Protein AF-A0A0P7ZJ75-F1 (afdb_monomer)

Mean predicted aligned error: 6.71 Å

Structure (mmCIF, N/CA/C/O backbone):
data_AF-A0A0P7ZJ75-F1
#
_entry.id   AF-A0A0P7ZJ75-F1
#
loop_
_atom_site.group_PDB
_atom_site.id
_atom_site.type_symbol
_atom_site.label_atom_id
_atom_site.label_alt_id
_atom_site.label_comp_id
_atom_site.label_asym_id
_atom_site.label_entity_id
_atom_site.label_seq_id
_atom_site.pdbx_PDB_ins_code
_atom_site.Cartn_x
_atom_site.Cartn_y
_atom_site.Cartn_z
_atom_site.occupancy
_atom_site.B_iso_or_equiv
_atom_site.auth_seq_id
_atom_site.auth_comp_id
_atom_site.auth_asym_id
_atom_site.auth_atom_id
_atom_site.pdbx_PDB_model_num
ATOM 1 N N . ALA A 1 1 ? 8.942 -0.998 -24.758 1.00 63.78 1 ALA A N 1
ATOM 2 C CA . ALA A 1 1 ? 9.409 -2.078 -23.864 1.00 63.78 1 ALA A CA 1
ATOM 3 C C . ALA A 1 1 ? 8.551 -2.029 -22.607 1.00 63.78 1 ALA A C 1
ATOM 5 O O . ALA A 1 1 ? 8.290 -0.925 -22.158 1.00 63.78 1 ALA A O 1
ATOM 6 N N . SER A 1 2 ? 8.063 -3.164 -22.107 1.00 73.56 2 SER A N 1
ATOM 7 C CA . SER A 1 2 ? 7.273 -3.247 -20.864 1.00 73.56 2 SER A CA 1
ATOM 8 C C . SER A 1 2 ? 8.121 -3.931 -19.794 1.00 73.56 2 SER A C 1
ATOM 10 O O . SER A 1 2 ? 8.915 -4.816 -20.142 1.00 73.56 2 SER A O 1
ATOM 12 N N . ILE A 1 3 ? 8.002 -3.488 -18.538 1.00 82.69 3 ILE A N 1
ATOM 13 C CA . ILE A 1 3 ? 8.723 -4.088 -17.418 1.00 82.69 3 ILE A CA 1
ATOM 14 C C . ILE A 1 3 ? 8.201 -5.512 -17.212 1.00 82.69 3 ILE A C 1
ATOM 16 O O . ILE A 1 3 ? 7.007 -5.739 -17.039 1.00 82.69 3 ILE A O 1
ATOM 20 N N . LYS A 1 4 ? 9.100 -6.503 -17.235 1.00 83.12 4 LYS A N 1
ATOM 21 C CA . LYS A 1 4 ? 8.699 -7.917 -17.114 1.00 83.12 4 LYS A CA 1
ATOM 22 C C . LYS A 1 4 ? 8.463 -8.362 -15.670 1.00 83.12 4 LYS A C 1
ATOM 24 O O . LYS A 1 4 ? 7.933 -9.447 -15.451 1.00 83.12 4 LYS A O 1
ATOM 29 N N . GLY A 1 5 ? 8.862 -7.555 -14.689 1.00 81.25 5 GLY A N 1
ATOM 30 C CA . GLY A 1 5 ? 8.661 -7.855 -13.277 1.00 81.25 5 GLY A CA 1
ATOM 31 C C . GLY A 1 5 ? 9.257 -6.807 -12.343 1.00 81.25 5 GLY A C 1
ATOM 32 O O . GLY A 1 5 ? 10.016 -5.936 -12.756 1.00 81.25 5 GLY A O 1
ATOM 33 N N . ILE A 1 6 ? 8.937 -6.925 -11.054 1.00 82.56 6 ILE A N 1
ATOM 34 C CA . ILE A 1 6 ? 9.322 -5.944 -10.030 1.00 82.56 6 ILE A CA 1
ATOM 35 C C . ILE A 1 6 ? 10.845 -5.831 -9.823 1.00 82.56 6 ILE A C 1
ATOM 37 O O . ILE A 1 6 ? 11.321 -4.827 -9.310 1.00 82.56 6 ILE A O 1
ATOM 41 N N . PHE A 1 7 ? 11.620 -6.827 -10.259 1.00 82.06 7 PHE A N 1
ATOM 42 C CA . PHE A 1 7 ? 13.086 -6.831 -10.188 1.00 82.06 7 PHE A CA 1
ATOM 43 C C . PHE A 1 7 ? 13.763 -6.569 -11.541 1.00 82.06 7 PHE A C 1
ATOM 45 O O . PHE A 1 7 ? 14.942 -6.875 -11.710 1.00 82.06 7 PHE A O 1
ATOM 52 N N . ASP A 1 8 ? 13.041 -6.040 -12.532 1.00 81.75 8 ASP A N 1
ATOM 53 C CA . ASP A 1 8 ? 13.641 -5.695 -13.820 1.00 81.75 8 ASP A CA 1
ATOM 54 C C . ASP A 1 8 ? 14.510 -4.434 -13.691 1.00 81.75 8 ASP A C 1
ATOM 56 O O . ASP A 1 8 ? 14.033 -3.301 -13.744 1.00 81.75 8 ASP A O 1
ATOM 60 N N . THR A 1 9 ? 15.814 -4.632 -13.509 1.00 81.44 9 THR A N 1
ATOM 61 C CA . THR A 1 9 ? 16.799 -3.556 -13.308 1.00 81.44 9 THR A CA 1
ATOM 62 C C . THR A 1 9 ? 17.178 -2.818 -14.592 1.00 81.44 9 THR A C 1
ATOM 64 O O . THR A 1 9 ? 17.980 -1.888 -14.556 1.00 81.44 9 THR A O 1
ATOM 67 N N . ARG A 1 10 ? 16.616 -3.215 -15.742 1.00 86.19 10 ARG A N 1
ATOM 68 C CA . ARG A 1 10 ? 16.879 -2.577 -17.045 1.00 86.19 10 ARG A CA 1
ATOM 69 C C . ARG A 1 10 ? 16.179 -1.229 -17.202 1.00 86.19 10 ARG A C 1
ATOM 71 O O . ARG A 1 10 ? 16.461 -0.513 -18.160 1.00 86.19 10 ARG A O 1
ATOM 78 N N . PHE A 1 11 ? 15.256 -0.908 -16.301 1.00 84.44 11 PHE A N 1
ATOM 79 C CA . PHE A 1 11 ? 14.458 0.310 -16.330 1.00 84.44 11 PHE A CA 1
ATOM 80 C C . PHE A 1 11 ? 14.866 1.251 -15.203 1.00 84.44 11 PHE A C 1
ATOM 82 O O . PHE A 1 11 ? 15.347 0.836 -14.149 1.00 84.44 11 PHE A O 1
ATOM 89 N N . THR A 1 12 ? 14.674 2.547 -15.433 1.00 87.75 12 THR A N 1
ATOM 90 C CA . THR A 1 12 ? 14.964 3.558 -14.412 1.00 87.75 12 THR A CA 1
ATOM 91 C C . THR A 1 12 ? 14.002 3.430 -13.232 1.00 87.75 12 THR A C 1
ATOM 93 O O . THR A 1 12 ? 12.843 3.047 -13.404 1.00 87.75 12 THR A O 1
ATOM 96 N N . LEU A 1 13 ? 14.454 3.829 -12.037 1.00 85.38 13 LEU A N 1
ATOM 97 C CA . LEU A 1 13 ? 13.609 3.846 -10.837 1.00 85.38 13 LEU A CA 1
ATOM 98 C C . LEU A 1 13 ? 12.320 4.644 -11.060 1.00 85.38 13 LEU A C 1
ATOM 100 O O . LEU A 1 13 ? 11.261 4.226 -10.613 1.00 85.38 13 LEU A O 1
ATOM 104 N N . PHE A 1 14 ? 12.386 5.752 -11.801 1.00 88.38 14 PHE A N 1
ATOM 105 C CA . PHE A 1 14 ? 11.211 6.560 -12.124 1.00 88.38 14 PHE A CA 1
ATOM 106 C C . PHE A 1 14 ? 10.170 5.792 -12.957 1.00 88.38 14 PHE A C 1
ATOM 108 O O . PHE A 1 14 ? 8.982 5.830 -12.645 1.00 88.38 14 PHE A O 1
ATOM 115 N N . GLN A 1 15 ? 10.606 5.054 -13.984 1.00 88.31 15 GLN A N 1
ATOM 116 C CA . GLN A 1 15 ? 9.718 4.223 -14.807 1.00 88.31 15 GLN A CA 1
ATOM 117 C C . GLN A 1 15 ? 9.112 3.076 -13.997 1.00 88.31 15 GLN A C 1
ATOM 119 O O . GLN A 1 15 ? 7.913 2.831 -14.081 1.00 88.31 15 GLN A O 1
ATOM 124 N N . TRP A 1 16 ? 9.926 2.428 -13.164 1.00 90.12 16 TRP A N 1
ATOM 125 C CA . TRP A 1 16 ? 9.468 1.389 -12.250 1.00 90.12 16 TRP A CA 1
ATOM 126 C C . TRP A 1 16 ? 8.413 1.920 -11.271 1.00 90.12 16 TRP A C 1
ATOM 128 O O . TRP A 1 16 ? 7.351 1.319 -11.123 1.00 90.12 16 TRP A O 1
ATOM 138 N N . PHE A 1 17 ? 8.652 3.085 -10.658 1.00 88.56 17 PHE A N 1
ATOM 139 C CA . PHE A 1 17 ? 7.688 3.707 -9.749 1.00 88.56 17 PHE A CA 1
ATOM 140 C C . PHE A 1 17 ? 6.376 4.033 -10.458 1.00 88.56 17 PHE A C 1
ATOM 142 O O . PHE A 1 17 ? 5.320 3.769 -9.895 1.00 88.56 17 PHE A O 1
ATOM 149 N N . GLY A 1 18 ? 6.426 4.547 -11.690 1.00 90.62 18 GLY A N 1
ATOM 150 C CA . GLY A 1 18 ? 5.225 4.798 -12.487 1.00 90.62 18 GLY A CA 1
ATOM 151 C C . GLY A 1 18 ? 4.420 3.528 -12.785 1.00 90.62 18 GLY A C 1
ATOM 152 O O . GLY A 1 18 ? 3.196 3.546 -12.682 1.0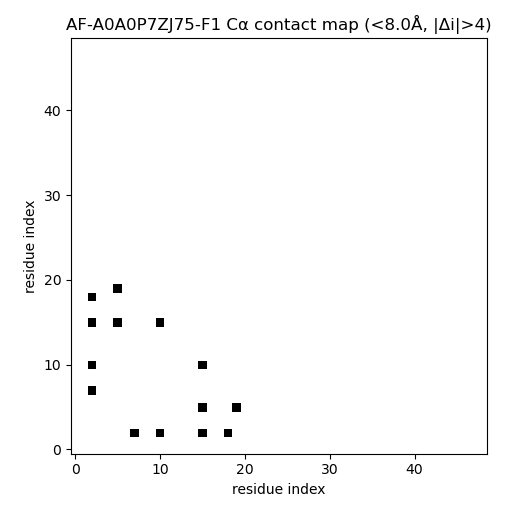0 90.62 18 GLY A O 1
ATOM 153 N N . GLU A 1 19 ? 5.090 2.419 -13.104 1.00 90.69 19 GLU A N 1
ATOM 154 C CA . GLU A 1 19 ? 4.434 1.154 -13.469 1.00 90.69 19 GLU A CA 1
ATOM 155 C C . GLU A 1 19 ? 3.868 0.402 -12.251 1.00 90.69 19 GLU A C 1
ATOM 157 O O . GL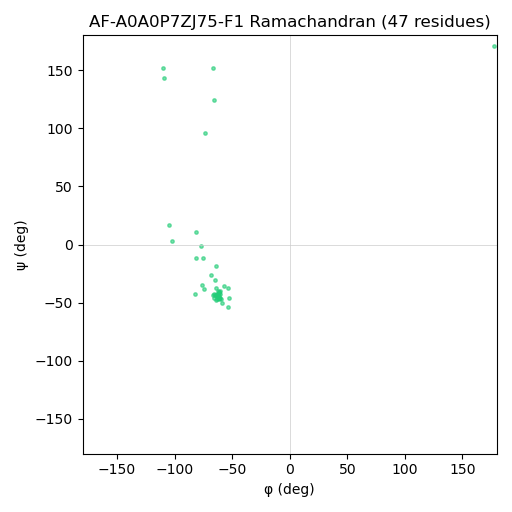U A 1 19 ? 2.795 -0.196 -12.331 1.00 90.69 19 GLU A O 1
ATOM 162 N N . PHE A 1 20 ? 4.534 0.478 -11.092 1.00 91.25 20 PHE A N 1
ATOM 163 C CA . PHE A 1 20 ? 4.132 -0.243 -9.878 1.00 91.25 20 PHE A CA 1
ATOM 164 C C . PHE A 1 20 ? 3.417 0.617 -8.824 1.00 91.25 20 PHE A C 1
ATOM 166 O O . PHE A 1 20 ? 3.053 0.086 -7.773 1.00 91.25 20 PHE A O 1
ATOM 173 N N . TRP A 1 21 ? 3.153 1.905 -9.080 1.00 91.38 21 TRP A N 1
ATOM 174 C CA . TRP A 1 21 ? 2.566 2.824 -8.091 1.00 91.38 21 TRP A CA 1
ATOM 175 C C . TRP A 1 21 ? 1.273 2.302 -7.451 1.00 91.38 21 TRP A C 1
ATOM 177 O O . TRP A 1 21 ? 1.127 2.318 -6.227 1.00 91.38 21 TRP A O 1
ATOM 187 N N . MET A 1 22 ? 0.344 1.786 -8.264 1.0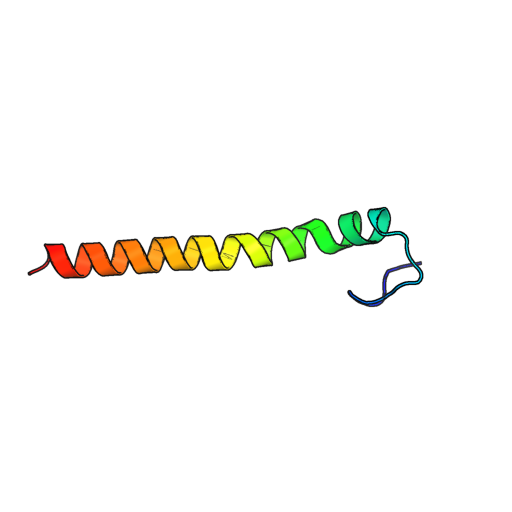0 94.31 22 MET A N 1
ATOM 188 C CA . MET A 1 22 ? -0.923 1.239 -7.766 1.00 94.31 22 MET A CA 1
ATOM 189 C C . MET A 1 22 ? -0.695 -0.001 -6.892 1.00 94.31 22 MET A C 1
ATOM 191 O O . MET A 1 22 ? -1.277 -0.114 -5.817 1.00 94.31 22 MET A O 1
ATOM 195 N N . ASN A 1 23 ? 0.193 -0.903 -7.316 1.00 93.75 23 ASN A N 1
ATOM 196 C CA . ASN A 1 23 ? 0.507 -2.124 -6.572 1.00 93.75 23 ASN A CA 1
ATOM 197 C C . ASN A 1 23 ? 1.129 -1.802 -5.207 1.00 93.75 23 ASN A C 1
ATOM 199 O O . ASN A 1 23 ? 0.735 -2.389 -4.202 1.00 93.75 23 ASN A O 1
ATOM 203 N N . LEU A 1 24 ? 2.050 -0.834 -5.155 1.00 93.62 24 LEU A N 1
ATOM 204 C CA . LEU A 1 24 ? 2.639 -0.348 -3.904 1.00 93.62 24 LEU A CA 1
ATOM 205 C C . LEU A 1 24 ? 1.586 0.304 -3.005 1.00 93.62 24 LEU A C 1
ATOM 207 O O . LEU A 1 24 ? 1.542 0.029 -1.808 1.00 93.62 24 LEU A O 1
ATOM 211 N N . THR A 1 25 ? 0.708 1.125 -3.585 1.00 96.38 25 THR A N 1
ATOM 212 C CA . THR A 1 25 ? -0.386 1.771 -2.851 1.00 96.38 25 THR A CA 1
ATOM 213 C C . THR A 1 25 ? -1.292 0.731 -2.199 1.00 96.38 25 THR A C 1
ATOM 215 O O . THR A 1 25 ? -1.534 0.799 -0.997 1.00 96.38 25 THR A O 1
ATOM 218 N N . VAL A 1 26 ? -1.746 -0.273 -2.955 1.00 97.12 26 VAL A N 1
ATOM 219 C CA . VAL A 1 26 ? -2.586 -1.359 -2.429 1.00 97.12 26 VAL A CA 1
ATOM 220 C C . VAL A 1 26 ? -1.848 -2.137 -1.338 1.00 97.12 26 VAL A C 1
ATOM 222 O O . VAL A 1 26 ? -2.401 -2.336 -0.260 1.00 97.12 26 VAL A O 1
ATOM 225 N N . LEU A 1 27 ? -0.583 -2.502 -1.568 1.00 96.06 27 LEU A N 1
ATOM 226 C CA . LEU A 1 27 ? 0.232 -3.247 -0.604 1.00 96.06 27 LEU A CA 1
ATOM 227 C C . LEU A 1 27 ? 0.357 -2.53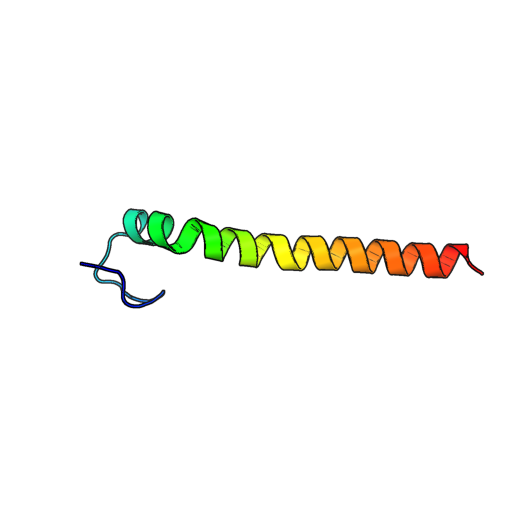2 0.751 1.00 96.06 27 LEU A C 1
ATOM 229 O O . LEU A 1 27 ? 0.369 -3.194 1.786 1.00 96.06 27 LEU A O 1
ATOM 233 N N . ILE A 1 28 ? 0.434 -1.199 0.751 1.00 96.31 28 ILE A N 1
ATOM 234 C CA . ILE A 1 28 ? 0.539 -0.384 1.970 1.00 96.31 28 ILE A CA 1
ATOM 235 C C . ILE A 1 28 ? -0.836 -0.145 2.605 1.00 96.31 28 ILE A C 1
ATOM 237 O O . ILE A 1 28 ? -0.982 -0.234 3.822 1.00 96.31 28 ILE A O 1
ATOM 241 N N . VAL A 1 29 ? -1.860 0.157 1.805 1.00 98.19 29 VAL A N 1
ATOM 242 C CA . VAL A 1 29 ? -3.188 0.540 2.308 1.00 98.19 29 VAL A CA 1
ATOM 243 C C . VAL A 1 29 ? -3.959 -0.660 2.861 1.00 98.19 29 VAL A C 1
ATOM 245 O O . VAL A 1 29 ? -4.619 -0.538 3.893 1.00 98.19 29 VAL A O 1
ATOM 248 N N . THR A 1 30 ? -3.861 -1.833 2.231 1.00 98.12 30 THR A N 1
ATOM 249 C CA . THR A 1 30 ? -4.556 -3.050 2.677 1.00 98.12 30 THR A CA 1
ATOM 250 C C . THR A 1 30 ? -4.288 -3.408 4.147 1.00 98.12 30 THR A C 1
ATOM 252 O O . THR A 1 30 ? -5.264 -3.544 4.889 1.00 98.12 30 THR A O 1
ATOM 255 N N . PRO A 1 31 ? -3.035 -3.534 4.632 1.00 97.44 31 PRO A N 1
ATOM 256 C CA . PRO A 1 31 ? -2.785 -3.859 6.036 1.00 97.44 31 PRO A CA 1
ATOM 257 C C . PRO A 1 31 ? -3.267 -2.765 6.998 1.00 97.44 31 PRO A C 1
ATOM 259 O O . PRO A 1 31 ? -3.706 -3.091 8.097 1.00 97.44 31 PRO A O 1
ATOM 262 N N . ILE A 1 32 ? -3.262 -1.490 6.591 1.00 97.94 32 ILE A N 1
ATOM 263 C CA . ILE A 1 32 ? -3.796 -0.386 7.408 1.00 97.94 32 ILE A CA 1
ATOM 264 C C . ILE A 1 32 ? -5.312 -0.532 7.579 1.00 97.94 32 ILE A C 1
ATOM 266 O O . ILE A 1 32 ? -5.820 -0.442 8.696 1.00 97.94 32 ILE A O 1
ATOM 270 N N . ILE A 1 33 ? -6.042 -0.809 6.494 1.00 98.12 33 ILE A N 1
ATOM 271 C CA . ILE A 1 33 ? -7.491 -1.047 6.550 1.00 98.12 33 ILE A CA 1
ATOM 272 C C . ILE A 1 33 ? -7.797 -2.264 7.428 1.00 98.12 33 ILE A C 1
ATOM 274 O O . ILE A 1 33 ? -8.674 -2.195 8.289 1.00 98.12 33 ILE A O 1
ATOM 278 N N . LEU A 1 34 ? -7.059 -3.364 7.247 1.00 97.88 34 LE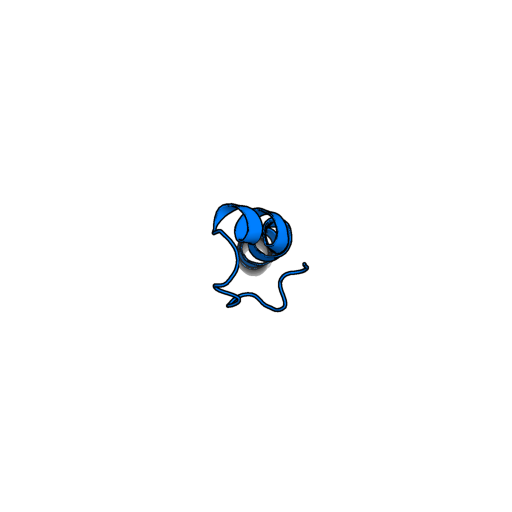U A N 1
ATOM 279 C CA . LEU A 1 34 ? -7.224 -4.567 8.065 1.00 97.88 34 LEU A CA 1
ATOM 280 C C . LEU A 1 34 ? -6.966 -4.286 9.549 1.00 97.88 34 LEU A C 1
ATOM 282 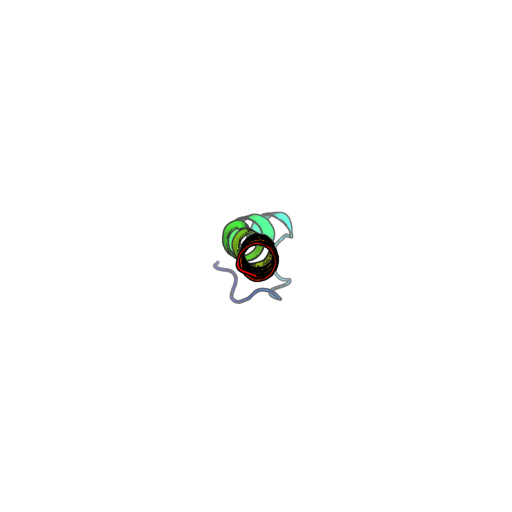O O . LEU A 1 34 ? -7.726 -4.763 10.389 1.00 97.88 34 LEU A O 1
ATOM 286 N N . LEU A 1 35 ? -5.955 -3.477 9.873 1.00 97.25 35 LEU A N 1
ATOM 287 C CA . LEU A 1 35 ? -5.661 -3.071 11.244 1.00 97.25 35 LEU A CA 1
ATOM 288 C C . LEU A 1 35 ? -6.810 -2.259 11.855 1.00 97.25 35 LEU A C 1
ATOM 290 O O . LEU A 1 35 ? -7.217 -2.535 12.980 1.00 97.25 35 LEU A O 1
ATOM 294 N N . ILE A 1 36 ? -7.372 -1.301 11.111 1.00 97.31 36 ILE A N 1
ATOM 295 C CA . ILE A 1 36 ? -8.526 -0.507 11.560 1.00 97.31 36 ILE A CA 1
ATOM 296 C C . ILE A 1 36 ? -9.734 -1.413 11.817 1.00 97.31 36 ILE A C 1
ATOM 298 O O . ILE A 1 36 ? -10.377 -1.302 12.860 1.00 97.31 36 ILE A O 1
ATOM 302 N N . ILE A 1 37 ? -10.033 -2.333 10.895 1.00 97.31 37 ILE A N 1
ATOM 303 C CA . ILE A 1 37 ? -11.145 -3.281 11.046 1.00 97.31 37 ILE A CA 1
ATOM 304 C C . ILE A 1 37 ? -10.931 -4.167 12.275 1.00 97.31 37 ILE A C 1
ATOM 306 O O . ILE A 1 37 ? -11.853 -4.322 13.075 1.00 97.31 37 ILE A O 1
ATOM 310 N N . ALA A 1 38 ? -9.727 -4.717 12.453 1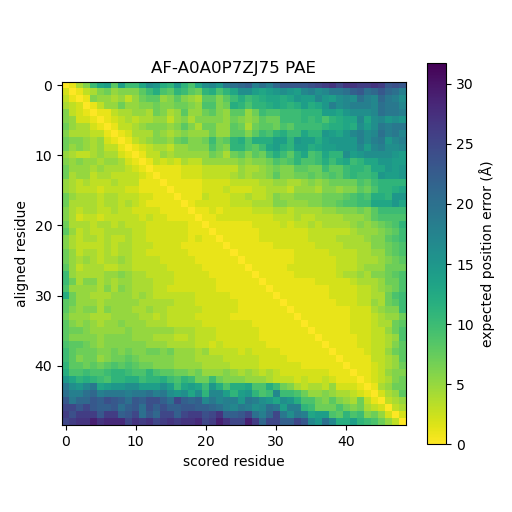.00 96.00 38 ALA A N 1
ATOM 311 C CA . ALA A 1 38 ? -9.386 -5.545 13.605 1.00 96.00 38 ALA A CA 1
ATOM 312 C C . ALA A 1 38 ? -9.531 -4.769 14.922 1.00 96.00 38 ALA A C 1
ATOM 314 O O . ALA A 1 38 ? -10.114 -5.277 15.878 1.00 96.00 38 ALA A O 1
ATOM 315 N N . PHE A 1 39 ? -9.075 -3.515 14.951 1.00 95.00 39 PHE A N 1
ATOM 316 C CA . PHE A 1 39 ? -9.201 -2.637 16.109 1.00 95.00 39 PHE A CA 1
ATOM 317 C C . PHE A 1 39 ? -10.667 -2.335 16.452 1.00 95.00 39 PHE A C 1
ATOM 319 O O . PHE A 1 39 ? -11.077 -2.484 17.601 1.00 95.00 39 PHE A O 1
ATOM 326 N N . ILE A 1 40 ? -11.491 -1.986 15.458 1.00 95.56 40 ILE A N 1
ATOM 327 C CA . ILE A 1 40 ? -12.931 -1.759 15.657 1.00 95.56 40 ILE A CA 1
ATOM 328 C C . ILE A 1 40 ? -13.623 -3.039 16.137 1.00 95.56 40 ILE A C 1
ATOM 330 O O . ILE A 1 40 ? -14.470 -2.978 17.027 1.00 95.56 40 ILE A O 1
ATOM 334 N N . ALA A 1 41 ? -13.286 -4.196 15.561 1.00 93.88 41 ALA A N 1
ATOM 335 C CA . ALA A 1 41 ? -13.851 -5.479 15.967 1.00 93.88 41 ALA A CA 1
ATOM 336 C C . ALA A 1 41 ? -13.513 -5.810 17.429 1.00 93.88 41 ALA A C 1
ATOM 338 O O . ALA A 1 41 ? -14.392 -6.253 18.167 1.00 93.88 41 ALA A O 1
ATOM 339 N N . PHE A 1 42 ? -12.279 -5.533 17.857 1.00 92.06 42 PHE A N 1
ATOM 340 C CA . PHE A 1 42 ? -11.847 -5.692 19.244 1.00 92.06 42 PHE A CA 1
ATOM 341 C C . PHE A 1 42 ? -12.606 -4.751 20.193 1.00 92.06 42 PHE A C 1
ATOM 343 O O . PHE A 1 42 ? -13.185 -5.207 21.173 1.00 92.06 42 PHE A O 1
ATOM 350 N N . LEU A 1 43 ? -12.720 -3.461 19.858 1.00 88.12 43 LEU A N 1
ATOM 351 C CA . LEU A 1 43 ? -13.479 -2.504 20.676 1.00 88.12 43 LEU A CA 1
ATOM 352 C C . LEU A 1 43 ? -14.971 -2.854 20.778 1.00 88.12 43 LEU A C 1
ATOM 354 O O . LEU A 1 43 ? -15.572 -2.728 21.842 1.00 88.12 43 LEU A O 1
ATOM 358 N N . ARG A 1 44 ? -15.589 -3.304 19.677 1.00 79.81 44 ARG A N 1
ATOM 359 C CA . ARG A 1 44 ? -16.994 -3.744 19.684 1.00 79.81 44 ARG A CA 1
ATOM 360 C C . ARG A 1 44 ? -17.202 -4.968 20.570 1.00 79.81 44 ARG A C 1
ATOM 362 O O . ARG A 1 44 ? -18.235 -5.054 21.227 1.00 79.81 44 ARG A O 1
ATOM 369 N N . LYS A 1 45 ? -16.241 -5.896 20.581 1.00 76.88 45 LYS A N 1
ATOM 370 C CA . LYS A 1 45 ? -16.268 -7.085 21.436 1.00 76.88 45 LYS A CA 1
ATOM 371 C C . LYS A 1 45 ? -16.275 -6.691 22.919 1.00 76.88 45 LYS A C 1
ATOM 373 O O . LYS A 1 45 ? -17.107 -7.225 23.649 1.00 76.88 45 LYS A O 1
ATOM 378 N N . ASP A 1 46 ? -15.446 -5.725 23.317 1.00 71.19 46 ASP A N 1
ATOM 379 C CA . ASP A 1 46 ? -15.372 -5.235 24.702 1.00 71.19 46 ASP A CA 1
ATOM 380 C C . ASP A 1 46 ? -16.651 -4.513 25.159 1.00 71.19 46 ASP A C 1
ATOM 382 O O . ASP A 1 46 ? -17.141 -4.788 26.247 1.00 71.19 46 ASP A O 1
ATOM 386 N N . ILE A 1 47 ? -17.246 -3.643 24.328 1.00 72.06 47 ILE A N 1
ATOM 387 C CA . ILE A 1 47 ? -18.470 -2.890 24.692 1.00 72.06 47 ILE A CA 1
ATOM 388 C C . ILE A 1 47 ? -19.705 -3.801 24.820 1.00 72.06 47 ILE A C 1
ATOM 390 O O . ILE A 1 47 ? -20.648 -3.470 25.530 1.00 72.06 47 ILE A O 1
ATOM 394 N N . SER A 1 48 ? -19.728 -4.937 24.119 1.00 69.00 48 SER A N 1
ATOM 395 C CA . SER A 1 48 ? -20.853 -5.886 24.148 1.00 69.00 48 SER A CA 1
ATOM 396 C C . SER A 1 48 ? -20.864 -6.848 25.351 1.00 69.00 48 SER A C 1
ATOM 398 O O . SER A 1 48 ? -21.634 -7.810 25.329 1.00 69.00 48 SER A O 1
ATOM 400 N N . THR A 1 49 ? -20.010 -6.616 26.356 1.00 50.12 49 THR A N 1
ATOM 401 C CA . THR A 1 49 ? -19.964 -7.367 27.627 1.00 50.12 49 THR A CA 1
ATOM 402 C C . THR A 1 49 ? -20.706 -6.605 28.717 1.00 50.12 49 THR A C 1
ATOM 404 O O . THR A 1 49 ? -21.456 -7.263 29.471 1.00 50.12 49 THR A O 1
#

pLDDT: mean 87.8, std 10.19, range [50.12, 98.19]

Sequence (49 aa):
ASIKGIFDTRFTLFQWFGEFWMNLTVLIVTPIILLIIAFIAFLRKDIST

Foldseek 3Di:
DDQPDLPRPVDDPVVSCVVCVVVVVCVVVVVVVVVVVVVVVVVVVVVVD

Secondary structure (DSSP, 8-state):
----STT-TTS-HHHHHHHHHHHHHHHHHHHHHHHHHHHHHHHHHHHT-

Radius of gyration: 18.35 Å; Cα contacts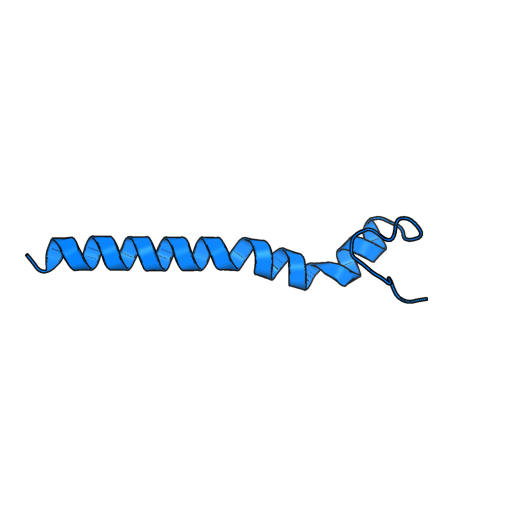 (8 Å, |Δi|>4): 7; chains: 1; bounding box: 38×14×52 Å

Solvent-accessible surface area (backbone atoms only — not comparable to full-a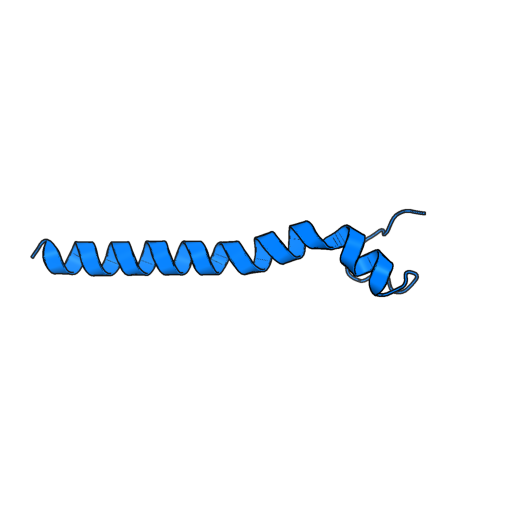tom values): 3087 Å² total; per-residue (Å²): 138,78,84,89,49,100,81,52,77,91,54,56,71,69,58,50,48,69,74,42,44,66,61,54,48,49,66,58,49,52,59,53,53,50,50,52,52,51,50,52,53,52,52,53,58,62,73,76,109

Organism: NCBI:txid1392998